Protein AF-A0A9X1Z765-F1 (afdb_monomer_lite)

Organism: NCBI:txid640633

Sequence (105 aa):
MALSLIATATSLVTTVQGVPTVLTPMAAELAQATGFSLPAVLMTQVVGFSTVIFPYQVAPLILAMQMSNEPISQLLKLSLPLALFTIVFLMPINYLWWLVLGWIG

Radius of gyration: 15.12 Å; chains: 1; bounding box: 35×20×41 Å

Secondary structure (DSSP, 8-state):
-HHHHHHHHHHHHS-TTHHHHHHTTTHHHHHHHHT--HHHHHHHHHHHHH--SSGGG-HHHHHHHHHHT--HHHHHHHHHHHHHHIIIIIHHHHHHHHHHTTS--

pLDDT: mean 85.04, std 5.8, range [63.84, 93.25]

Foldseek 3Di:
DVLLVVLLVQCVVAALVVSCVPCVVCLVVVCVVQVFDSVVSVVSNVLNSVLDQAPVSPVVSVVVCVVVVHDSVVVNVVSNVVSVCSVPPVVVVVVVVCVVVVRRD

Structure (mmCIF, N/CA/C/O backbone):
data_AF-A0A9X1Z765-F1
#
_entry.id   AF-A0A9X1Z765-F1
#
loop_
_atom_site.group_PDB
_atom_site.id
_atom_site.type_symbol
_atom_site.label_atom_id
_atom_site.label_alt_id
_atom_site.label_comp_id
_atom_site.label_asym_id
_atom_site.label_entity_id
_atom_site.label_seq_id
_atom_site.pdbx_PDB_ins_code
_atom_site.Cartn_x
_atom_site.Cartn_y
_atom_site.Cartn_z
_atom_site.occupancy
_atom_site.B_iso_or_equiv
_atom_site.auth_seq_id
_atom_site.auth_comp_id
_atom_site.auth_asym_id
_atom_site.auth_atom_id
_atom_site.pdbx_PDB_model_num
ATOM 1 N N . MET A 1 1 ? -7.301 3.796 7.333 1.00 72.88 1 MET A N 1
ATOM 2 C CA . MET A 1 1 ? -6.928 4.212 5.957 1.00 72.88 1 MET A CA 1
ATOM 3 C C . MET A 1 1 ? -5.871 5.318 5.910 1.00 72.88 1 MET A C 1
ATOM 5 O O . MET A 1 1 ? -4.903 5.139 5.185 1.00 72.88 1 MET A O 1
ATOM 9 N N . ALA A 1 2 ? -5.998 6.419 6.668 1.00 80.44 2 ALA A N 1
ATOM 10 C CA . ALA A 1 2 ? -5.027 7.527 6.622 1.00 80.44 2 ALA A CA 1
ATOM 11 C C . ALA A 1 2 ? -3.566 7.096 6.882 1.00 80.44 2 ALA A C 1
ATOM 13 O O . ALA A 1 2 ? -2.683 7.478 6.124 1.00 80.44 2 ALA A O 1
ATOM 14 N N . LEU A 1 3 ? -3.316 6.231 7.874 1.00 77.94 3 LEU A N 1
ATOM 15 C CA . LEU A 1 3 ? -1.971 5.709 8.170 1.00 77.94 3 LEU A CA 1
ATOM 16 C C . LEU A 1 3 ? -1.346 4.936 6.995 1.00 77.94 3 LEU A C 1
ATOM 18 O O . LEU A 1 3 ? -0.173 5.126 6.691 1.00 77.94 3 LEU A O 1
ATOM 22 N N . SER A 1 4 ? -2.130 4.118 6.288 1.00 74.50 4 SER A N 1
ATOM 23 C CA . SER A 1 4 ? -1.662 3.397 5.095 1.00 74.50 4 SER A CA 1
ATOM 24 C C . SER A 1 4 ? -1.355 4.342 3.936 1.00 74.50 4 SER A C 1
ATOM 26 O O . SER A 1 4 ? -0.371 4.137 3.230 1.00 74.50 4 SER A O 1
ATOM 28 N N . LEU A 1 5 ? -2.149 5.404 3.759 1.00 79.00 5 LEU A N 1
ATOM 29 C CA . LEU A 1 5 ? -1.886 6.433 2.747 1.00 79.00 5 LEU A CA 1
ATOM 30 C C . LEU A 1 5 ? -0.620 7.231 3.065 1.00 79.00 5 LEU A C 1
ATOM 32 O O . LEU A 1 5 ? 0.181 7.459 2.165 1.00 79.00 5 LEU A O 1
ATOM 36 N N . ILE A 1 6 ? -0.402 7.593 4.333 1.00 79.06 6 ILE A N 1
ATOM 37 C CA . ILE A 1 6 ? 0.833 8.253 4.781 1.00 79.06 6 ILE A CA 1
ATOM 38 C C . ILE A 1 6 ? 2.024 7.327 4.538 1.00 79.06 6 ILE A C 1
ATOM 40 O O . ILE A 1 6 ? 2.971 7.747 3.892 1.00 79.06 6 ILE A O 1
ATOM 44 N N . ALA A 1 7 ? 1.958 6.057 4.944 1.00 71.94 7 ALA A N 1
ATOM 45 C CA . ALA A 1 7 ? 3.024 5.089 4.686 1.00 71.94 7 ALA A CA 1
ATOM 46 C C . ALA A 1 7 ? 3.318 4.921 3.182 1.00 71.94 7 ALA A C 1
ATOM 48 O O . ALA A 1 7 ? 4.480 4.908 2.774 1.00 71.94 7 ALA A O 1
ATOM 49 N N . THR A 1 8 ? 2.276 4.875 2.347 1.00 75.00 8 THR A N 1
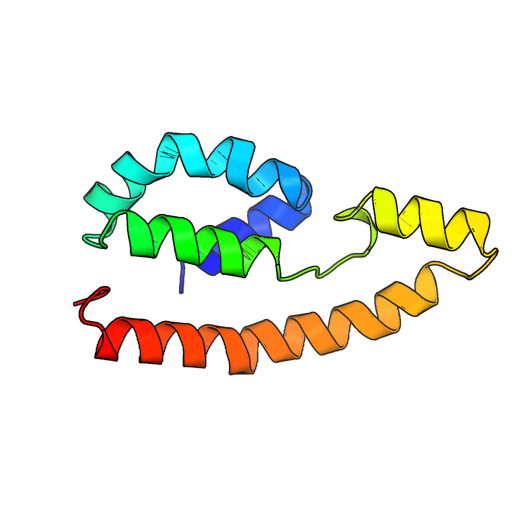ATOM 50 C CA . THR A 1 8 ? 2.419 4.821 0.883 1.00 75.00 8 THR A CA 1
ATOM 51 C C . THR A 1 8 ? 3.071 6.102 0.347 1.00 75.00 8 THR A C 1
ATOM 53 O O . THR A 1 8 ? 4.009 6.031 -0.443 1.00 75.00 8 THR A O 1
ATOM 56 N N . ALA A 1 9 ? 2.661 7.283 0.812 1.00 78.69 9 ALA A N 1
ATOM 57 C CA . ALA A 1 9 ? 3.264 8.556 0.415 1.00 78.69 9 ALA A CA 1
ATOM 58 C C . ALA A 1 9 ? 4.723 8.687 0.889 1.00 78.69 9 ALA A C 1
ATOM 60 O O . ALA A 1 9 ? 5.591 9.113 0.131 1.00 78.69 9 ALA A O 1
ATOM 61 N N . THR A 1 10 ? 5.031 8.248 2.109 1.00 69.56 10 THR A N 1
ATOM 62 C CA . THR A 1 10 ? 6.401 8.185 2.629 1.00 69.56 10 THR A CA 1
ATOM 63 C C . THR A 1 10 ? 7.260 7.247 1.788 1.00 69.56 10 THR A C 1
ATOM 65 O O . THR A 1 10 ? 8.419 7.565 1.528 1.00 69.56 10 THR A O 1
ATOM 68 N N . SER A 1 11 ? 6.703 6.134 1.297 1.00 70.38 11 SER A N 1
ATOM 69 C CA . SER A 1 11 ? 7.421 5.218 0.404 1.00 70.38 11 SER A CA 1
ATOM 70 C C . SER A 1 11 ? 7.797 5.872 -0.929 1.00 70.38 11 SER A C 1
ATOM 72 O O . SER A 1 11 ? 8.802 5.489 -1.525 1.00 70.38 11 SER A O 1
ATOM 74 N N . LEU A 1 12 ? 7.017 6.853 -1.409 1.00 74.75 12 LEU A N 1
ATOM 75 C CA . LEU A 1 12 ? 7.330 7.615 -2.624 1.00 74.75 12 LEU A CA 1
ATOM 76 C C . LEU A 1 12 ? 8.526 8.547 -2.394 1.00 74.75 12 LEU A C 1
ATOM 78 O O . LEU A 1 12 ? 9.400 8.651 -3.246 1.00 74.75 12 LEU A O 1
ATOM 82 N N . VAL A 1 13 ? 8.599 9.209 -1.238 1.00 72.81 13 VAL A N 1
ATOM 83 C CA . VAL A 1 13 ? 9.714 10.124 -0.925 1.00 72.81 13 VAL A CA 1
ATOM 84 C C . VAL A 1 13 ? 10.980 9.363 -0.520 1.00 72.81 13 VAL A C 1
ATOM 86 O O . VAL A 1 13 ? 12.091 9.832 -0.750 1.00 72.81 13 VAL A O 1
ATOM 89 N N . THR A 1 14 ? 10.816 8.188 0.083 1.00 70.19 14 THR A N 1
ATOM 90 C CA . THR A 1 14 ? 11.914 7.343 0.556 1.00 70.19 14 THR A CA 1
ATOM 91 C C . THR A 1 14 ? 12.058 6.106 -0.340 1.00 70.19 14 THR A C 1
ATOM 93 O O . THR A 1 14 ? 12.334 6.212 -1.531 1.00 70.19 14 THR A O 1
ATOM 96 N N . THR A 1 15 ? 11.882 4.920 0.231 1.00 79.06 15 THR A N 1
ATOM 97 C CA . THR A 1 15 ? 11.824 3.614 -0.426 1.00 79.06 15 THR A CA 1
ATOM 98 C C . THR A 1 15 ? 10.896 2.725 0.400 1.00 79.06 15 THR A C 1
ATOM 100 O O . THR A 1 15 ? 10.501 3.103 1.506 1.00 79.06 15 THR A O 1
ATOM 103 N N . VAL A 1 16 ? 10.598 1.511 -0.071 1.00 79.25 16 VAL A N 1
ATOM 104 C CA . VAL A 1 16 ? 9.835 0.525 0.719 1.00 79.25 16 VAL A CA 1
ATOM 105 C C . VAL A 1 16 ? 10.472 0.301 2.100 1.00 79.25 16 VAL A C 1
ATOM 107 O O . VAL A 1 16 ? 9.764 0.192 3.098 1.00 79.25 16 VAL A O 1
ATOM 110 N N . GLN A 1 17 ? 11.807 0.353 2.187 1.00 81.44 17 GLN A N 1
ATOM 111 C CA . GLN A 1 17 ? 12.528 0.088 3.437 1.00 81.44 17 GLN A CA 1
ATOM 112 C C . GLN A 1 17 ? 1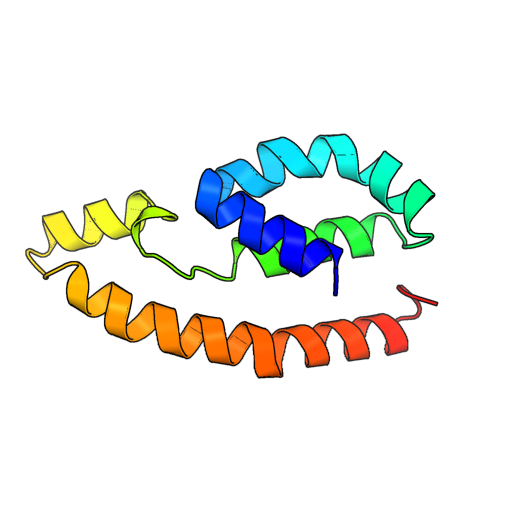2.627 1.330 4.327 1.00 81.44 17 GLN A C 1
ATOM 114 O O . GLN A 1 17 ? 12.742 1.208 5.542 1.00 81.44 17 GLN A O 1
ATOM 119 N N . GLY A 1 18 ? 12.532 2.527 3.738 1.00 78.50 18 GLY A N 1
ATOM 120 C CA . GLY A 1 18 ? 12.526 3.788 4.479 1.00 78.50 18 GLY A CA 1
ATOM 121 C C . GLY A 1 18 ? 11.261 3.991 5.316 1.00 78.50 18 GLY A C 1
ATOM 122 O O . GLY A 1 18 ? 11.322 4.621 6.370 1.00 78.50 18 GLY A O 1
ATOM 123 N N . VAL A 1 19 ? 10.129 3.410 4.904 1.00 79.62 19 VAL A N 1
ATOM 124 C CA . VAL A 1 19 ? 8.853 3.506 5.631 1.00 79.62 19 VAL A CA 1
ATOM 125 C C . VAL A 1 19 ? 8.950 2.953 7.058 1.00 79.62 19 VAL A C 1
ATOM 127 O O . VAL A 1 19 ? 8.697 3.725 7.984 1.00 79.62 19 VAL A O 1
ATOM 130 N N . PRO A 1 20 ? 9.332 1.679 7.298 1.00 82.00 20 PRO A N 1
ATOM 131 C CA . PRO A 1 20 ? 9.454 1.173 8.659 1.00 82.00 20 PRO A CA 1
ATOM 132 C C . PRO A 1 20 ? 10.562 1.886 9.441 1.00 82.00 20 PRO A C 1
ATOM 134 O O . PRO A 1 20 ? 10.391 2.097 10.637 1.00 82.00 20 PRO A O 1
ATOM 137 N N . THR A 1 21 ? 11.652 2.324 8.804 1.00 84.12 21 THR A N 1
ATOM 138 C CA . THR A 1 21 ? 12.711 3.088 9.485 1.00 84.12 21 THR A CA 1
ATOM 139 C C . THR A 1 21 ? 12.200 4.400 10.082 1.00 84.12 21 THR A C 1
ATOM 141 O O . THR A 1 21 ? 12.617 4.765 11.177 1.00 84.12 21 THR A O 1
ATOM 144 N N . VAL A 1 22 ? 11.290 5.096 9.394 1.00 83.00 22 VAL A N 1
ATOM 145 C CA . VAL A 1 22 ? 10.764 6.393 9.848 1.00 83.00 22 VAL A CA 1
ATOM 146 C C . VAL A 1 22 ? 9.513 6.230 10.713 1.00 83.00 22 VAL A C 1
ATOM 148 O O . VAL A 1 22 ? 9.397 6.868 11.754 1.00 83.00 22 VAL A O 1
ATOM 151 N N . LEU A 1 23 ? 8.572 5.373 10.307 1.00 82.81 23 LEU A N 1
ATOM 152 C CA . LEU A 1 23 ? 7.249 5.287 10.934 1.00 82.81 23 LEU A CA 1
ATOM 153 C C . LEU A 1 23 ? 7.162 4.260 12.071 1.00 82.81 23 LEU A C 1
ATOM 155 O O . LEU A 1 23 ? 6.295 4.399 12.934 1.00 82.81 23 LEU A O 1
ATOM 159 N N . THR A 1 24 ? 8.032 3.244 12.119 1.00 86.81 24 THR A N 1
ATOM 160 C CA . THR A 1 24 ? 8.003 2.247 13.211 1.00 86.81 24 THR A CA 1
ATOM 161 C C . THR A 1 24 ? 8.388 2.856 14.561 1.00 86.81 24 THR A C 1
ATOM 163 O O . THR A 1 24 ? 7.677 2.588 15.530 1.00 86.81 24 THR A O 1
ATOM 166 N N . PRO A 1 25 ? 9.427 3.716 14.672 1.00 88.94 25 PRO A N 1
ATOM 167 C CA . PRO A 1 25 ? 9.733 4.398 15.932 1.00 88.94 25 PRO A CA 1
ATOM 168 C C . PRO A 1 25 ? 8.565 5.252 16.444 1.00 88.94 25 PRO A C 1
ATOM 170 O O . PRO A 1 25 ? 8.343 5.340 17.646 1.00 88.94 25 PRO A O 1
ATOM 173 N N . MET A 1 26 ? 7.775 5.820 15.527 1.00 87.31 26 MET A N 1
ATOM 174 C CA . MET A 1 26 ? 6.603 6.644 15.839 1.00 87.31 26 MET A CA 1
ATOM 175 C C . MET A 1 26 ? 5.321 5.825 16.064 1.00 87.31 26 MET A C 1
ATOM 177 O O . MET A 1 26 ? 4.272 6.394 16.359 1.00 87.31 26 MET A O 1
ATOM 181 N N . ALA A 1 27 ? 5.353 4.495 15.923 1.00 88.12 27 ALA A N 1
ATOM 182 C CA . ALA A 1 27 ? 4.142 3.673 15.930 1.00 88.12 27 ALA A CA 1
ATOM 183 C C . ALA A 1 27 ? 3.376 3.742 17.262 1.00 88.12 27 ALA A C 1
ATOM 185 O O . ALA A 1 27 ? 2.146 3.738 17.256 1.00 88.12 27 ALA A O 1
ATOM 186 N N . ALA A 1 28 ? 4.083 3.848 18.392 1.00 87.19 28 ALA A N 1
ATOM 187 C CA . ALA A 1 28 ? 3.463 3.973 19.712 1.00 87.19 28 ALA A CA 1
ATOM 188 C C . ALA A 1 28 ? 2.731 5.315 19.891 1.00 87.19 28 ALA A C 1
ATOM 190 O O . ALA A 1 28 ? 1.620 5.346 20.418 1.00 87.19 28 ALA A O 1
ATOM 191 N N . GLU A 1 29 ? 3.323 6.411 19.416 1.00 88.44 29 GLU A N 1
ATOM 192 C CA . GLU A 1 29 ? 2.708 7.744 19.441 1.00 88.44 29 GLU A CA 1
ATOM 193 C C . GLU A 1 29 ? 1.508 7.814 18.491 1.00 88.44 29 GLU A C 1
ATOM 195 O O . GLU A 1 29 ? 0.447 8.317 18.856 1.00 88.44 29 GLU A O 1
ATOM 200 N N . LEU A 1 30 ? 1.633 7.229 17.296 1.00 85.75 30 LEU A N 1
ATOM 201 C CA . LEU A 1 30 ? 0.540 7.129 16.329 1.00 85.75 30 LEU A CA 1
ATOM 202 C C . LEU A 1 30 ? -0.617 6.274 16.861 1.00 85.75 30 LEU A C 1
ATOM 204 O O . LEU A 1 30 ? -1.775 6.612 16.624 1.00 85.75 30 LEU A O 1
ATOM 208 N N . ALA A 1 31 ? -0.336 5.200 17.603 1.00 88.44 31 ALA A N 1
ATOM 209 C CA . ALA A 1 31 ? -1.364 4.388 18.254 1.00 88.44 31 ALA A CA 1
ATOM 210 C C . ALA A 1 31 ? -2.136 5.205 19.300 1.00 88.44 31 ALA A C 1
ATOM 212 O O . ALA A 1 31 ? -3.365 5.223 19.278 1.00 88.44 31 ALA A O 1
ATOM 213 N N . GLN A 1 32 ? -1.429 5.969 20.140 1.00 87.81 32 GLN A N 1
ATOM 214 C CA . GLN A 1 32 ? -2.059 6.872 21.111 1.00 87.81 32 GLN A CA 1
ATOM 215 C C . GLN A 1 32 ? -2.887 7.973 20.433 1.00 87.81 32 GLN A C 1
ATOM 217 O O . GLN A 1 32 ? -4.002 8.252 20.862 1.00 87.81 32 GLN A O 1
ATOM 222 N N . ALA A 1 33 ? -2.372 8.568 19.354 1.00 87.19 33 ALA A N 1
ATOM 223 C CA . ALA A 1 33 ? -3.045 9.651 18.641 1.00 87.19 33 ALA A CA 1
ATOM 224 C C . ALA A 1 33 ? -4.275 9.187 17.840 1.00 87.19 33 ALA A C 1
ATOM 226 O O . ALA A 1 33 ? -5.211 9.960 17.650 1.00 87.19 33 ALA A O 1
ATOM 227 N N . THR A 1 34 ? -4.273 7.947 17.341 1.00 83.62 34 THR A N 1
ATOM 228 C CA . THR A 1 34 ? -5.364 7.401 16.511 1.00 83.62 34 THR A CA 1
ATOM 229 C C . THR A 1 34 ? -6.383 6.577 17.294 1.00 83.62 34 THR A C 1
ATOM 231 O O . THR A 1 34 ? -7.454 6.291 16.764 1.00 83.62 34 THR A O 1
ATOM 234 N N . GLY A 1 35 ? -6.062 6.176 18.527 1.00 82.44 35 GLY A N 1
AT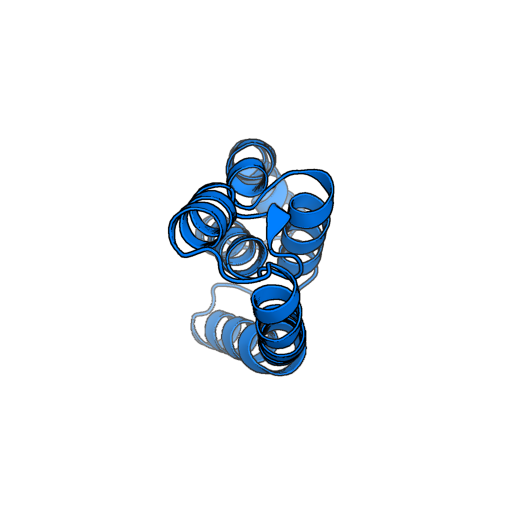OM 235 C CA . GLY A 1 35 ? -6.865 5.236 19.312 1.00 82.44 35 GLY A CA 1
ATOM 236 C C . GLY A 1 35 ? -6.801 3.793 18.797 1.00 82.44 35 GLY A C 1
ATOM 237 O O . GLY A 1 35 ? -7.530 2.937 19.289 1.00 82.44 35 GLY A O 1
ATOM 238 N N . PHE A 1 36 ? -5.954 3.502 17.803 1.00 85.06 36 PHE A N 1
ATOM 239 C CA . PHE A 1 36 ? -5.796 2.154 17.260 1.00 85.06 36 PHE A CA 1
ATOM 240 C C . PHE A 1 36 ? -4.814 1.348 18.109 1.00 85.06 36 PHE A C 1
ATOM 242 O O . PHE A 1 36 ? -3.882 1.889 18.705 1.00 85.06 36 PHE A O 1
ATOM 249 N N . SER A 1 37 ? -4.969 0.023 18.111 1.00 86.56 37 SER A N 1
ATOM 250 C CA . SER A 1 37 ? -3.971 -0.856 18.723 1.00 86.56 37 SER A CA 1
ATOM 251 C C . SER A 1 37 ? -2.605 -0.726 18.022 1.00 86.56 37 SER A C 1
ATOM 253 O O . SER A 1 37 ? -2.526 -0.506 16.810 1.00 86.56 37 SER A O 1
ATOM 255 N N . LEU A 1 38 ? -1.505 -0.901 18.765 1.00 87.75 38 LEU A N 1
ATOM 256 C CA . LEU A 1 38 ? -0.151 -0.883 18.191 1.00 87.75 38 LEU A CA 1
ATOM 257 C C . LEU A 1 38 ? 0.015 -1.873 17.014 1.00 87.75 38 LEU A C 1
ATOM 259 O O . LEU A 1 38 ? 0.565 -1.469 15.987 1.00 87.75 38 LEU A O 1
ATOM 263 N N . PRO A 1 39 ? -0.497 -3.123 17.085 1.00 87.00 39 PRO A N 1
ATOM 264 C CA . PRO A 1 39 ? -0.487 -4.032 15.941 1.00 87.00 39 PRO A CA 1
ATOM 265 C C . PRO A 1 39 ? -1.211 -3.468 14.715 1.00 87.00 39 PRO A C 1
ATOM 267 O O . PRO A 1 39 ? -0.707 -3.610 13.604 1.00 87.00 39 PRO A O 1
ATOM 270 N N . ALA A 1 40 ? -2.345 -2.781 14.892 1.00 85.44 40 ALA A N 1
ATOM 271 C CA . ALA A 1 40 ? -3.069 -2.168 13.780 1.00 85.44 40 ALA A CA 1
ATOM 272 C C . ALA A 1 40 ? -2.249 -1.056 13.111 1.00 85.44 40 ALA A C 1
ATOM 274 O O . ALA A 1 40 ? -2.146 -1.021 11.885 1.00 85.44 40 ALA A O 1
ATOM 275 N N . VAL A 1 41 ? -1.599 -0.188 13.895 1.00 87.88 41 VAL A N 1
ATOM 276 C CA . VAL A 1 41 ? -0.710 0.851 13.350 1.00 87.88 41 VAL A CA 1
ATOM 277 C C . VAL A 1 41 ? 0.448 0.226 12.574 1.00 87.88 41 VAL A C 1
ATOM 279 O O . VAL A 1 41 ? 0.687 0.607 11.430 1.00 87.88 41 VAL A O 1
ATOM 282 N N . LEU A 1 42 ? 1.124 -0.778 13.131 1.00 88.50 42 LEU A N 1
ATOM 283 C CA . LEU A 1 42 ? 2.227 -1.456 12.442 1.00 88.50 42 LEU A CA 1
ATOM 284 C C . LEU A 1 42 ? 1.761 -2.135 11.146 1.00 88.50 42 LEU A C 1
ATOM 286 O O . LEU A 1 42 ? 2.389 -1.975 10.100 1.00 88.50 42 LEU A O 1
ATOM 290 N N . MET A 1 43 ? 0.615 -2.817 11.168 1.00 88.44 43 MET A N 1
ATOM 291 C CA . MET A 1 43 ? 0.058 -3.467 9.979 1.00 88.44 43 MET A CA 1
ATOM 292 C C . MET A 1 43 ? -0.336 -2.466 8.890 1.00 88.44 43 MET A C 1
ATOM 294 O O . MET A 1 43 ? -0.154 -2.744 7.704 1.00 88.44 43 MET A O 1
ATOM 298 N N . THR A 1 44 ? -0.800 -1.265 9.253 1.00 86.31 44 THR A N 1
ATOM 299 C CA . THR A 1 44 ? -1.063 -0.217 8.252 1.00 86.31 44 THR A CA 1
ATOM 300 C C . THR A 1 44 ? 0.203 0.222 7.516 1.00 86.31 44 THR A C 1
ATOM 302 O O . THR A 1 44 ? 0.114 0.531 6.326 1.00 86.31 44 THR A O 1
ATOM 305 N N . GLN A 1 45 ? 1.367 0.190 8.180 1.00 87.06 45 GLN A N 1
ATOM 306 C CA . GLN A 1 45 ? 2.664 0.461 7.553 1.00 87.06 45 GLN A CA 1
ATOM 307 C C . GLN A 1 45 ? 3.057 -0.669 6.599 1.00 87.06 45 GLN A C 1
ATOM 309 O O . GLN A 1 45 ? 3.481 -0.378 5.483 1.00 87.06 45 GLN A O 1
ATOM 314 N N . VAL A 1 46 ? 2.834 -1.932 6.988 1.00 86.56 46 VAL A N 1
ATOM 315 C CA . VAL A 1 46 ? 3.055 -3.116 6.131 1.00 86.56 46 VAL A CA 1
ATOM 316 C C . VAL A 1 46 ? 2.263 -3.023 4.834 1.00 86.56 46 VAL A C 1
ATOM 318 O O . VAL A 1 46 ? 2.812 -3.217 3.749 1.00 86.56 46 VAL A O 1
ATOM 321 N N . VAL A 1 47 ? 0.987 -2.651 4.921 1.00 87.06 47 VAL A N 1
ATOM 322 C CA . VAL A 1 47 ? 0.145 -2.429 3.737 1.00 87.06 47 VAL A CA 1
ATOM 323 C C . VAL A 1 47 ? 0.672 -1.262 2.889 1.00 87.06 47 VAL A C 1
ATOM 325 O O . VAL A 1 47 ? 0.680 -1.342 1.663 1.00 87.06 47 VAL A O 1
ATOM 328 N N . GLY A 1 48 ? 1.157 -0.192 3.523 1.00 82.62 48 GLY A N 1
ATOM 329 C CA . GLY A 1 48 ? 1.715 0.963 2.820 1.00 82.62 48 GLY A CA 1
ATOM 330 C C . GLY A 1 48 ? 2.988 0.644 2.036 1.00 82.62 48 GLY A C 1
ATOM 331 O O . GLY A 1 48 ? 3.060 0.941 0.849 1.00 82.62 48 GLY A O 1
ATOM 332 N N . PHE A 1 49 ? 3.981 0.004 2.661 1.00 84.06 49 PHE A N 1
ATOM 333 C CA . PHE A 1 49 ? 5.249 -0.279 1.983 1.00 84.06 49 PHE A CA 1
ATOM 334 C C . PHE A 1 49 ? 5.149 -1.457 0.998 1.00 84.06 49 PHE A C 1
ATOM 336 O O . PHE A 1 49 ? 5.830 -1.460 -0.022 1.00 84.06 49 PHE A O 1
ATOM 343 N N . SER A 1 50 ? 4.255 -2.428 1.219 1.00 85.25 50 SER A N 1
ATOM 344 C CA . SER A 1 50 ? 3.986 -3.480 0.219 1.00 85.25 50 SER A CA 1
ATOM 345 C C . SER A 1 50 ? 3.309 -2.954 -1.056 1.00 85.25 50 SER A C 1
ATOM 347 O O . SER A 1 50 ? 3.355 -3.617 -2.093 1.00 85.25 50 SER A O 1
ATOM 349 N N . THR A 1 51 ? 2.731 -1.748 -1.017 1.00 87.31 51 THR A N 1
ATOM 350 C CA . THR A 1 51 ? 2.118 -1.091 -2.178 1.00 87.31 51 THR A CA 1
ATOM 351 C C . THR A 1 51 ? 3.167 -0.311 -2.976 1.00 87.31 51 THR A C 1
ATOM 353 O O . THR A 1 51 ? 3.327 0.899 -2.827 1.00 87.31 51 THR A O 1
ATOM 356 N N . VAL A 1 52 ? 3.888 -1.010 -3.853 1.00 86.56 52 VAL A N 1
ATOM 357 C CA . VAL A 1 52 ? 4.904 -0.403 -4.728 1.00 86.56 52 VAL A CA 1
ATOM 358 C C . VAL A 1 52 ? 4.236 0.289 -5.917 1.00 86.56 52 VAL A C 1
ATOM 360 O O . VAL A 1 52 ? 3.691 -0.371 -6.799 1.00 86.56 52 VAL A O 1
ATOM 363 N N . ILE A 1 53 ? 4.309 1.620 -5.966 1.00 85.31 53 ILE A N 1
ATOM 364 C CA . ILE A 1 53 ? 3.787 2.431 -7.078 1.00 85.31 53 ILE A CA 1
ATOM 365 C C . ILE A 1 53 ? 4.838 2.523 -8.185 1.00 85.31 53 ILE A C 1
ATOM 367 O O . ILE A 1 53 ? 4.538 2.277 -9.358 1.00 85.31 53 ILE A O 1
ATOM 371 N N . PHE A 1 54 ? 6.084 2.827 -7.811 1.00 87.12 54 PHE A N 1
ATOM 372 C 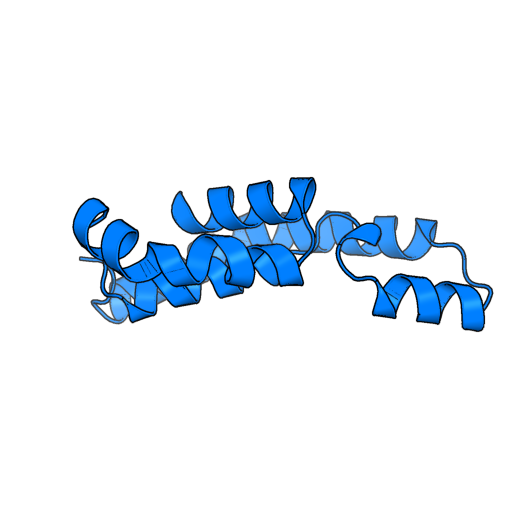CA . PHE A 1 54 ? 7.189 2.989 -8.749 1.00 87.12 54 PHE A CA 1
ATOM 373 C C . PHE A 1 54 ? 8.307 1.970 -8.492 1.00 87.12 54 PHE A C 1
ATOM 375 O O . PHE A 1 54 ? 8.711 1.774 -7.345 1.00 87.12 54 PHE A O 1
ATOM 382 N N . PRO A 1 55 ? 8.899 1.380 -9.545 1.00 83.50 55 PRO A N 1
ATOM 383 C CA . PRO A 1 55 ? 9.940 0.360 -9.403 1.00 83.50 55 PRO A CA 1
ATOM 384 C C . PRO A 1 55 ? 11.176 0.808 -8.614 1.00 83.50 55 PRO A C 1
ATOM 386 O O . PRO A 1 55 ? 11.829 -0.025 -7.990 1.00 83.50 55 PRO A O 1
ATOM 389 N N . TYR A 1 56 ? 11.495 2.110 -8.601 1.00 85.00 56 TYR A N 1
ATOM 390 C CA . TYR A 1 56 ? 12.672 2.610 -7.882 1.00 85.00 56 TYR A CA 1
ATOM 391 C C . TYR A 1 56 ? 12.603 2.407 -6.367 1.00 85.00 56 TYR A C 1
ATOM 393 O O . TYR A 1 56 ? 13.635 2.400 -5.702 1.00 85.00 56 TYR A O 1
ATOM 401 N N . GLN A 1 57 ? 11.399 2.213 -5.821 1.00 84.62 57 GLN A N 1
ATOM 402 C CA . GLN A 1 57 ? 11.194 2.004 -4.391 1.00 84.62 57 GLN A CA 1
ATOM 403 C C . GLN A 1 57 ? 11.803 0.674 -3.910 1.00 84.62 57 GLN A C 1
ATOM 405 O O . GLN A 1 57 ? 12.012 0.503 -2.707 1.00 84.62 57 GLN A O 1
ATOM 410 N N . VAL A 1 58 ? 12.112 -0.246 -4.836 1.00 87.38 58 VAL A N 1
ATOM 411 C CA . VAL A 1 58 ? 12.674 -1.576 -4.574 1.00 87.38 58 VAL A CA 1
ATOM 412 C C . VAL A 1 58 ? 14.009 -1.727 -5.312 1.00 87.38 58 VAL A C 1
ATOM 414 O O . VAL A 1 58 ? 14.077 -2.242 -6.425 1.00 87.38 58 VAL A O 1
ATOM 417 N N . ALA A 1 59 ? 15.106 -1.307 -4.679 1.00 86.69 59 ALA A N 1
ATOM 418 C CA . ALA A 1 59 ? 16.442 -1.372 -5.284 1.00 86.69 59 ALA A CA 1
ATOM 419 C C . ALA A 1 59 ? 16.848 -2.775 -5.804 1.00 86.69 59 ALA A C 1
ATOM 421 O O . ALA A 1 59 ? 17.340 -2.852 -6.932 1.00 86.69 59 ALA A O 1
ATOM 422 N N . PRO A 1 60 ? 16.595 -3.893 -5.083 1.00 87.62 60 PRO A N 1
ATOM 423 C CA . PRO A 1 60 ? 16.913 -5.234 -5.590 1.00 87.62 60 PRO A CA 1
ATOM 424 C C . PRO A 1 60 ? 16.206 -5.577 -6.906 1.00 87.62 60 PRO A C 1
ATOM 426 O O . PRO A 1 60 ? 16.758 -6.288 -7.741 1.00 87.62 60 PRO A O 1
ATOM 429 N N . LEU A 1 61 ? 15.000 -5.042 -7.112 1.00 87.81 61 LEU A N 1
ATOM 430 C CA . LEU A 1 61 ? 14.216 -5.269 -8.321 1.00 87.81 61 LEU A CA 1
ATOM 431 C C . LEU A 1 61 ? 14.831 -4.545 -9.527 1.00 87.81 61 LEU A C 1
ATOM 433 O O . LEU A 1 61 ? 14.903 -5.122 -10.608 1.00 87.81 61 LEU A O 1
ATOM 437 N N . ILE A 1 62 ? 15.335 -3.318 -9.346 1.00 88.81 62 ILE A N 1
ATOM 438 C CA . ILE A 1 62 ? 16.065 -2.608 -10.411 1.00 88.81 62 ILE A CA 1
ATOM 439 C C . ILE A 1 62 ? 17.321 -3.382 -10.810 1.00 88.81 62 ILE A C 1
ATOM 441 O O . ILE A 1 62 ? 17.580 -3.550 -12.001 1.00 88.81 62 ILE A O 1
ATOM 445 N N . LEU A 1 63 ? 18.085 -3.861 -9.824 1.00 90.62 63 LEU A N 1
ATOM 446 C CA . LEU A 1 63 ? 19.299 -4.638 -10.077 1.00 90.62 63 LEU A CA 1
ATOM 447 C C . LEU A 1 63 ? 18.984 -5.911 -10.873 1.00 90.62 63 LEU A C 1
ATOM 449 O O . LEU A 1 63 ? 19.674 -6.204 -11.845 1.00 90.62 63 LEU A O 1
ATOM 453 N N . ALA A 1 64 ? 17.902 -6.615 -10.529 1.00 89.81 64 ALA A N 1
ATOM 454 C CA . ALA A 1 64 ? 17.456 -7.788 -11.275 1.00 89.81 64 ALA A CA 1
ATOM 455 C C . ALA A 1 64 ? 17.120 -7.457 -12.741 1.00 89.81 64 ALA A C 1
ATOM 457 O O . ALA A 1 64 ? 17.584 -8.155 -13.642 1.00 89.81 64 ALA A O 1
ATOM 458 N N . MET A 1 65 ? 16.392 -6.362 -12.997 1.00 91.44 65 MET A N 1
ATOM 459 C CA . MET A 1 65 ? 16.082 -5.929 -14.368 1.00 91.44 65 MET A CA 1
ATOM 460 C C . MET A 1 65 ? 17.348 -5.630 -15.168 1.00 91.44 65 MET A C 1
ATOM 462 O O . MET A 1 65 ? 17.478 -6.099 -16.297 1.00 91.44 65 MET A O 1
ATOM 466 N N . GLN A 1 66 ? 18.304 -4.917 -14.563 1.00 88.44 66 GLN A N 1
ATOM 467 C CA . GLN A 1 66 ? 19.591 -4.609 -15.190 1.00 88.44 66 GLN A CA 1
ATOM 468 C C . GLN A 1 66 ? 20.380 -5.879 -15.527 1.00 88.44 66 GLN A C 1
ATOM 470 O O . GLN A 1 66 ? 20.911 -5.986 -16.628 1.00 88.44 66 GLN A O 1
ATOM 475 N N . MET A 1 67 ? 20.411 -6.864 -14.624 1.00 92.69 67 MET A N 1
ATOM 476 C CA . MET A 1 67 ? 21.066 -8.155 -14.869 1.00 92.69 67 MET A CA 1
ATOM 477 C C . MET A 1 67 ? 20.377 -8.970 -15.972 1.00 92.69 67 MET A C 1
ATOM 479 O O . MET A 1 67 ? 21.050 -9.660 -16.731 1.00 92.69 67 MET A O 1
ATOM 483 N N . SER A 1 68 ? 19.048 -8.886 -16.073 1.00 90.56 68 SER A N 1
ATOM 484 C CA . SER A 1 68 ? 18.257 -9.557 -17.118 1.00 90.56 68 SER A CA 1
ATOM 485 C C . SER A 1 68 ? 18.213 -8.809 -18.457 1.00 90.56 68 SER A C 1
ATOM 487 O O . SER A 1 68 ? 17.690 -9.341 -19.431 1.00 90.56 68 SER A O 1
ATOM 489 N N . ASN A 1 69 ? 18.766 -7.592 -18.516 1.00 89.44 69 ASN A N 1
ATOM 490 C CA . ASN A 1 69 ? 18.705 -6.689 -19.667 1.00 89.44 69 ASN A CA 1
ATOM 491 C C . ASN A 1 69 ? 17.267 -6.337 -20.121 1.00 89.44 69 ASN A C 1
ATOM 493 O O . ASN A 1 69 ? 17.039 -5.987 -21.279 1.00 89.44 69 ASN A O 1
ATOM 497 N N . GLU A 1 70 ? 16.295 -6.416 -19.206 1.00 90.50 70 GLU A N 1
ATOM 498 C CA . GLU A 1 70 ? 14.896 -6.058 -19.449 1.00 90.50 70 GLU A CA 1
ATOM 499 C C . GLU A 1 70 ? 14.648 -4.570 -19.137 1.00 90.50 70 GLU A C 1
ATOM 501 O O . GLU A 1 70 ? 15.207 -4.015 -18.181 1.00 90.50 70 GLU A O 1
ATOM 506 N N . PRO A 1 71 ? 13.775 -3.881 -19.893 1.00 89.12 71 PRO A N 1
ATOM 507 C CA . PRO A 1 71 ? 13.519 -2.474 -19.666 1.00 89.12 71 PRO A CA 1
ATOM 508 C C . PRO A 1 71 ? 12.660 -2.268 -18.412 1.00 89.12 71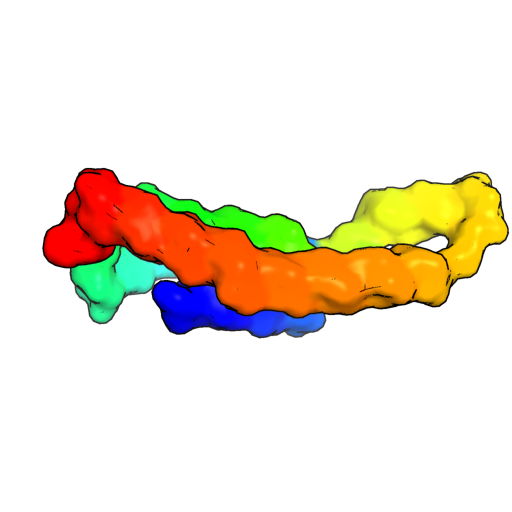 PRO A C 1
ATOM 510 O O . PRO A 1 71 ? 11.571 -2.823 -18.268 1.00 89.12 71 PRO A O 1
ATOM 513 N N . ILE A 1 72 ? 13.101 -1.356 -17.539 1.00 86.19 72 ILE A N 1
ATOM 514 C CA . ILE A 1 72 ? 12.405 -0.964 -16.294 1.00 86.19 72 ILE A CA 1
ATOM 515 C C . ILE A 1 72 ? 10.960 -0.496 -16.560 1.00 86.19 72 ILE A C 1
ATOM 517 O O . ILE A 1 72 ? 10.088 -0.609 -15.698 1.00 86.19 72 ILE A O 1
ATOM 521 N N . SER A 1 73 ? 10.668 -0.013 -17.771 1.00 85.94 73 SER A N 1
ATOM 522 C CA . SER A 1 73 ? 9.318 0.382 -18.180 1.00 85.94 73 SER A CA 1
ATOM 523 C C . SER A 1 73 ? 8.299 -0.764 -18.124 1.00 85.94 73 SER A C 1
ATOM 525 O O . SER A 1 73 ? 7.117 -0.495 -17.907 1.00 85.94 73 SER A O 1
ATOM 527 N N . GLN A 1 74 ? 8.722 -2.028 -18.259 1.00 87.44 74 GLN A N 1
ATOM 528 C CA . GLN A 1 74 ? 7.835 -3.180 -18.066 1.00 87.44 74 GLN A CA 1
ATOM 529 C C . GLN A 1 74 ? 7.359 -3.297 -16.618 1.00 87.44 74 GLN A C 1
ATOM 531 O O . GLN A 1 74 ? 6.176 -3.542 -16.387 1.00 87.44 74 GLN A O 1
ATOM 536 N N . LEU A 1 75 ? 8.236 -3.033 -15.644 1.00 86.50 75 LEU A N 1
ATOM 537 C CA . LEU A 1 75 ? 7.844 -3.026 -14.235 1.00 86.50 75 LEU A CA 1
ATOM 538 C C . LEU A 1 75 ? 6.835 -1.926 -13.941 1.00 86.50 75 LEU A C 1
ATOM 540 O O . LEU A 1 75 ? 5.888 -2.163 -13.209 1.00 86.50 75 LEU A O 1
ATOM 544 N N . LEU A 1 76 ? 7.002 -0.749 -14.543 1.00 87.56 76 LEU A N 1
ATOM 545 C CA . LEU A 1 76 ? 6.076 0.375 -14.387 1.00 87.56 76 LEU A CA 1
ATOM 546 C C . LEU A 1 76 ? 4.669 0.038 -14.907 1.00 87.56 76 LEU A C 1
ATOM 548 O O . LEU A 1 76 ? 3.671 0.371 -14.270 1.00 87.56 76 LEU A O 1
ATOM 552 N N . LYS A 1 77 ? 4.583 -0.671 -16.042 1.00 87.94 77 LYS A N 1
ATOM 553 C CA . LYS A 1 77 ? 3.309 -1.149 -16.609 1.00 87.94 77 LYS A CA 1
ATOM 554 C C . LYS A 1 77 ? 2.611 -2.178 -15.720 1.00 87.94 77 LYS A C 1
ATOM 556 O O . LYS A 1 77 ? 1.395 -2.303 -15.808 1.00 87.94 77 LYS A O 1
ATOM 561 N N . LEU A 1 78 ? 3.360 -2.898 -14.886 1.00 88.19 78 LEU A N 1
ATOM 562 C CA . LEU A 1 78 ? 2.823 -3.889 -13.957 1.00 88.19 78 LEU A CA 1
ATOM 563 C C . LEU A 1 78 ? 2.515 -3.287 -12.577 1.00 88.19 78 LEU A C 1
ATOM 565 O O . LEU A 1 78 ? 1.470 -3.578 -11.998 1.00 88.19 78 LEU A O 1
ATOM 569 N N . SER A 1 79 ? 3.396 -2.430 -12.057 1.00 89.25 79 SER A N 1
ATOM 570 C CA . SER A 1 79 ? 3.279 -1.851 -10.718 1.00 89.25 79 SER A CA 1
ATOM 571 C C . SER A 1 79 ? 2.107 -0.886 -10.619 1.00 89.25 79 SER A C 1
ATOM 573 O O . SER A 1 79 ? 1.391 -0.918 -9.628 1.00 89.25 79 SER A O 1
ATOM 575 N N . LEU A 1 80 ? 1.851 -0.071 -11.649 1.00 89.19 80 LEU A N 1
ATOM 576 C CA . LEU A 1 80 ? 0.793 0.939 -11.596 1.00 89.19 80 LEU A CA 1
ATOM 577 C C . LEU A 1 80 ? -0.618 0.325 -11.488 1.00 89.19 80 LEU A C 1
ATOM 579 O O . LEU A 1 80 ? -1.357 0.715 -10.580 1.00 89.19 80 LEU A O 1
ATOM 583 N N . PRO A 1 81 ? -1.009 -0.659 -12.331 1.00 92.25 81 PRO A N 1
ATOM 584 C CA . PRO A 1 81 ? -2.299 -1.331 -12.187 1.00 92.25 81 PRO A CA 1
ATOM 585 C C . PRO A 1 81 ? -2.415 -2.112 -10.876 1.00 92.25 81 PRO A C 1
ATOM 587 O O . PRO A 1 81 ? -3.472 -2.085 -10.249 1.00 92.25 81 PRO A O 1
ATOM 590 N N . LEU A 1 82 ? -1.337 -2.773 -10.434 1.00 89.56 82 LEU A N 1
ATOM 591 C CA . LEU A 1 82 ? -1.327 -3.506 -9.165 1.00 89.56 82 LEU A CA 1
ATOM 592 C C . LEU A 1 82 ? -1.465 -2.570 -7.963 1.00 89.56 82 LEU A C 1
ATOM 594 O O . LEU A 1 82 ? -2.252 -2.853 -7.067 1.00 89.56 82 LEU A O 1
ATOM 598 N N . ALA A 1 83 ? -0.757 -1.442 -7.945 1.00 89.62 83 ALA A N 1
ATOM 599 C CA . ALA A 1 83 ? -0.875 -0.447 -6.888 1.00 89.62 83 ALA A CA 1
ATOM 600 C C . ALA A 1 83 ? -2.292 0.131 -6.833 1.00 89.62 83 ALA A C 1
ATOM 602 O O . ALA A 1 83 ? -2.875 0.224 -5.753 1.00 89.62 83 ALA A O 1
ATOM 603 N N . LEU A 1 84 ? -2.881 0.446 -7.992 1.00 92.12 84 LEU A N 1
ATOM 604 C CA . LEU A 1 84 ? -4.265 0.909 -8.069 1.00 92.12 84 LEU A CA 1
ATOM 605 C C . LEU A 1 84 ? -5.240 -0.150 -7.537 1.00 92.12 84 LEU A C 1
ATOM 607 O O . LEU A 1 84 ? -6.112 0.171 -6.731 1.00 92.12 84 LEU A O 1
ATOM 611 N N . PHE A 1 85 ? -5.068 -1.412 -7.937 1.00 93.25 85 PHE A N 1
ATOM 612 C CA . PHE A 1 85 ? -5.876 -2.523 -7.439 1.00 93.25 85 PHE A CA 1
ATOM 613 C C . PHE A 1 85 ? -5.742 -2.684 -5.918 1.00 93.25 85 PHE A C 1
ATOM 615 O O . PHE A 1 85 ? -6.740 -2.843 -5.215 1.00 93.25 85 PHE A O 1
ATOM 622 N N . THR A 1 86 ? -4.525 -2.575 -5.387 1.00 89.19 86 THR A N 1
ATOM 623 C CA . THR A 1 86 ? -4.270 -2.661 -3.948 1.00 89.19 86 THR A CA 1
ATOM 624 C C . THR A 1 86 ? -4.946 -1.529 -3.183 1.00 89.19 86 THR A C 1
ATOM 626 O O . THR A 1 86 ? -5.590 -1.781 -2.167 1.00 89.19 86 THR A O 1
ATOM 629 N N . ILE A 1 87 ? -4.868 -0.295 -3.681 1.00 88.75 87 ILE A N 1
ATOM 630 C CA . ILE A 1 87 ? -5.482 0.872 -3.035 1.00 88.75 87 ILE A CA 1
ATOM 631 C C . ILE A 1 87 ? -7.014 0.787 -3.072 1.00 88.75 87 ILE A C 1
ATOM 633 O O . ILE A 1 87 ? -7.665 1.097 -2.076 1.00 88.75 87 ILE A O 1
ATOM 637 N N . VAL A 1 88 ? -7.598 0.362 -4.197 1.00 92.06 88 VAL A N 1
ATOM 638 C CA . VAL A 1 88 ? -9.060 0.356 -4.389 1.00 92.06 88 VAL A CA 1
ATOM 639 C C . VAL A 1 88 ? -9.731 -0.861 -3.753 1.00 92.06 88 VAL A C 1
ATOM 641 O O . VAL A 1 88 ? -10.834 -0.729 -3.232 1.00 92.06 88 VAL A O 1
ATOM 644 N N . PHE A 1 89 ? -9.092 -2.034 -3.765 1.00 93.12 89 PHE A N 1
ATOM 645 C CA . PHE A 1 89 ? -9.714 -3.280 -3.303 1.00 93.12 89 PHE A CA 1
ATOM 646 C C . PHE A 1 89 ? -9.059 -3.830 -2.034 1.00 93.12 89 PHE A C 1
ATOM 648 O O . PHE A 1 89 ? -9.736 -4.012 -1.022 1.00 93.12 89 PHE A O 1
ATOM 655 N N . LEU A 1 90 ? -7.743 -4.068 -2.044 1.00 90.50 90 LEU A N 1
ATOM 656 C CA . LEU A 1 90 ? -7.072 -4.745 -0.924 1.00 90.50 90 LEU A CA 1
ATOM 657 C C . LEU A 1 90 ? -7.014 -3.892 0.348 1.00 90.50 90 LEU A C 1
ATOM 659 O O . LEU A 1 90 ? -7.166 -4.431 1.444 1.00 90.50 90 LEU A O 1
ATOM 663 N N . MET A 1 91 ? -6.800 -2.579 0.238 1.00 89.69 91 MET A N 1
ATOM 664 C CA . MET A 1 91 ? -6.766 -1.681 1.396 1.00 89.69 91 MET A CA 1
ATOM 665 C C . MET A 1 91 ? -8.126 -1.625 2.117 1.00 89.69 91 MET A C 1
ATOM 667 O O . MET A 1 91 ? -8.140 -1.841 3.332 1.00 89.69 91 MET A O 1
ATOM 671 N N . PRO A 1 92 ? -9.269 -1.402 1.433 1.00 89.31 92 PRO A N 1
ATOM 672 C CA . PRO A 1 92 ? -10.583 -1.475 2.073 1.00 89.31 92 PRO A CA 1
ATOM 673 C C . PRO A 1 92 ? -10.892 -2.843 2.678 1.00 89.31 92 PRO A C 1
ATOM 675 O O . PRO A 1 92 ? -11.396 -2.906 3.796 1.00 89.31 92 PRO A O 1
ATOM 678 N N . ILE A 1 93 ? -10.546 -3.936 1.988 1.00 92.19 93 ILE A N 1
ATOM 679 C CA . ILE A 1 93 ? -10.764 -5.297 2.500 1.00 92.19 93 ILE A CA 1
ATOM 680 C C . ILE A 1 93 ? -9.971 -5.528 3.793 1.00 92.19 93 ILE A C 1
ATOM 682 O O . ILE A 1 93 ? -10.538 -6.013 4.770 1.00 92.19 93 ILE A O 1
ATOM 686 N N . ASN A 1 94 ? -8.695 -5.131 3.842 1.00 88.69 94 ASN A N 1
ATOM 687 C CA . ASN A 1 94 ? -7.892 -5.220 5.067 1.00 88.69 94 ASN A CA 1
ATOM 688 C C . ASN A 1 94 ? -8.484 -4.380 6.204 1.00 88.69 94 ASN A C 1
ATOM 690 O O . ASN A 1 94 ? -8.511 -4.818 7.349 1.00 88.69 94 ASN A O 1
ATOM 694 N N . TYR A 1 95 ? -8.999 -3.190 5.894 1.00 86.50 95 TYR A N 1
ATOM 695 C CA . TYR A 1 95 ? -9.635 -2.340 6.895 1.00 86.50 95 TYR A CA 1
ATOM 696 C C . TYR A 1 95 ? -10.919 -2.963 7.463 1.00 86.50 95 TYR A C 1
ATOM 698 O O . TYR A 1 95 ? -11.103 -2.988 8.678 1.00 86.50 95 TYR A O 1
ATOM 706 N N . LEU A 1 96 ? -11.778 -3.517 6.600 1.00 88.38 96 LEU A N 1
ATOM 707 C CA . LEU A 1 96 ? -12.973 -4.259 7.015 1.00 88.38 96 LEU A CA 1
ATOM 708 C C . LEU A 1 96 ? -12.610 -5.486 7.856 1.00 88.38 96 LEU A C 1
ATOM 710 O O . LEU A 1 96 ? -13.273 -5.771 8.848 1.00 88.38 96 LEU A O 1
ATOM 714 N N . TRP A 1 97 ? -11.530 -6.180 7.505 1.00 88.75 97 TRP A N 1
ATOM 715 C CA . TRP A 1 97 ? -11.026 -7.299 8.292 1.00 88.75 97 TRP A CA 1
ATOM 716 C C . TRP A 1 97 ? -10.592 -6.871 9.700 1.00 8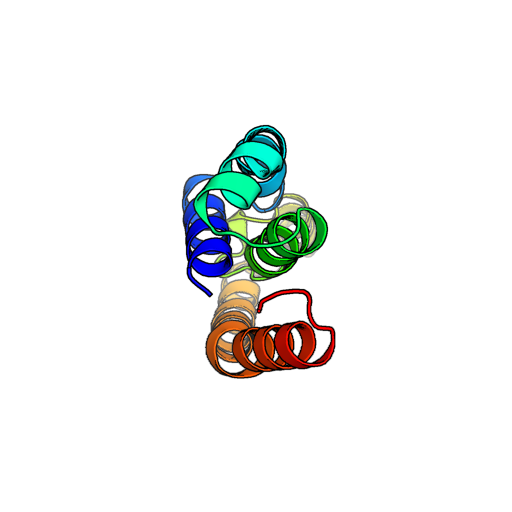8.75 97 TRP A C 1
ATOM 718 O O . TRP A 1 97 ? -10.942 -7.518 10.684 1.00 88.75 97 TRP A O 1
ATOM 728 N N . TRP A 1 98 ? -9.890 -5.745 9.825 1.00 87.94 98 TRP A N 1
ATOM 729 C CA . TRP A 1 98 ? -9.474 -5.218 11.125 1.00 87.94 98 TRP A CA 1
ATOM 730 C C . TRP A 1 98 ? -10.635 -4.695 11.981 1.00 87.94 98 TRP A C 1
ATOM 732 O O . TRP A 1 98 ? -10.559 -4.788 13.206 1.00 87.94 98 TRP A O 1
ATOM 742 N N . LEU A 1 99 ? -11.716 -4.212 11.358 1.00 85.88 99 LEU A N 1
ATOM 743 C CA . LEU A 1 99 ? -12.979 -3.923 12.049 1.00 85.88 99 LEU A CA 1
ATOM 744 C C . LEU A 1 99 ? -13.586 -5.204 12.644 1.00 85.88 99 LEU A C 1
ATOM 746 O O . LEU A 1 99 ? -13.955 -5.217 13.814 1.00 85.88 99 LEU A O 1
ATOM 750 N N . VAL A 1 100 ? -13.640 -6.298 11.873 1.00 86.56 100 VAL A N 1
ATOM 751 C CA . VAL A 1 100 ? -14.168 -7.597 12.343 1.00 86.56 100 VAL A CA 1
ATOM 752 C C . VAL A 1 100 ? -13.321 -8.181 13.479 1.00 86.56 100 VAL A C 1
ATOM 754 O O . VAL A 1 100 ? -13.864 -8.775 14.407 1.00 86.56 100 VAL A O 1
ATOM 757 N N . LEU A 1 101 ? -12.000 -7.988 13.440 1.00 84.69 101 LEU A N 1
ATOM 758 C CA . LEU A 1 101 ? -11.087 -8.410 14.506 1.00 84.69 101 LEU A CA 1
ATOM 759 C C . LEU A 1 101 ? -11.146 -7.532 15.771 1.00 84.69 101 LEU A C 1
ATOM 761 O O . LEU A 1 101 ? -10.502 -7.875 16.762 1.00 84.69 101 LEU A O 1
ATOM 765 N N . GLY A 1 102 ? -11.864 -6.402 15.747 1.00 81.81 102 GLY A N 1
ATOM 766 C CA . GLY A 1 102 ? -11.918 -5.457 16.868 1.00 81.81 102 GLY A CA 1
ATOM 767 C C . GLY A 1 102 ? -10.599 -4.715 17.113 1.00 81.81 102 GLY A C 1
ATOM 768 O O . GLY A 1 102 ? -10.315 -4.297 18.229 1.00 81.81 102 GLY A O 1
ATOM 769 N N . TRP A 1 103 ? -9.745 -4.592 16.093 1.00 78.88 103 TRP A N 1
ATOM 770 C CA . TRP A 1 103 ? -8.466 -3.873 16.195 1.00 78.88 103 TRP A CA 1
ATOM 771 C C . TRP A 1 103 ? -8.611 -2.364 16.004 1.00 78.88 103 TRP A C 1
ATOM 773 O O . TRP A 1 103 ? -7.708 -1.599 16.361 1.00 78.88 103 TRP A O 1
ATOM 783 N N . ILE A 1 104 ? -9.712 -1.978 15.363 1.00 72.56 104 ILE A N 1
ATOM 784 C CA . ILE A 1 104 ? -10.058 -0.627 14.958 1.00 72.56 104 ILE A CA 1
ATOM 785 C C . ILE A 1 104 ? -11.525 -0.439 15.342 1.00 72.56 104 ILE A C 1
ATOM 787 O O . ILE A 1 104 ? -12.402 -0.859 14.594 1.00 72.56 104 ILE A O 1
ATOM 791 N N . GLY A 1 105 ? -11.788 0.111 16.525 1.00 63.84 105 GLY A N 1
ATOM 792 C CA . GLY A 1 105 ? -13.134 0.206 17.096 1.00 63.84 105 GLY A CA 1
ATOM 793 C C . GLY A 1 105 ? -13.099 0.236 18.609 1.00 63.84 105 GLY A C 1
ATOM 794 O O . GLY A 1 105 ? -12.529 -0.716 19.181 1.00 63.84 105 GLY A O 1
#